Protein AF-A0AAU7B0F9-F1 (afdb_monomer)

Foldseek 3Di:
DPDDDDDDPVRVVVVVVQCPDPPNCVVVVVVCVVCVVVVVVVLVVCCVVVCVVPVVLVVLLVVLVPDPDPVSSVVSVVVSVVVVVVVSVVSVVVSSVVVVVVVCVVVPDDPDDDDDD

pLDDT: mean 80.29, std 11.6, range [40.66, 97.88]

Nearest PDB structures (foldseek):
  7f6j-assembly1_C  TM=3.232E-01  e=4.020E+00  Homo sapiens
  8bqs-assembly1_Eq  TM=3.547E-01  e=4.272E+00  Tetrahymena thermophila SB210

Radius of gyration: 20.84 Å; Cα contacts (8 Å, |Δi|>4): 26; chains: 1; bounding box: 52×37×63 Å

Secondary structure (DSSP, 8-state):
-PPPPPPPHHHHHHHHHHHSSTTTTHHHHHHHHHHHHHHHHHHHHHHHHTTTTSHHHHHHHHHHHH-SSHHHHHHHHHHHHHHHHHHHHHHHHHHHHHHHHHHHHHHTS---PPPP-

Structure (mmCIF, N/CA/C/O backbone):
data_AF-A0AAU7B0F9-F1
#
_entry.id   AF-A0AAU7B0F9-F1
#
loop_
_atom_site.group_PDB
_atom_site.id
_atom_site.type_symbol
_atom_site.label_atom_id
_atom_site.label_alt_id
_atom_site.label_comp_id
_atom_site.label_asym_id
_atom_site.label_entity_id
_atom_site.label_seq_id
_atom_site.pdbx_PDB_ins_code
_atom_site.Cartn_x
_atom_site.Cartn_y
_atom_site.Cartn_z
_atom_site.occupancy
_atom_site.B_iso_or_equiv
_atom_site.auth_seq_id
_atom_site.auth_comp_id
_atom_site.auth_asym_id
_atom_site.auth_atom_id
_atom_site.pdbx_PDB_model_num
ATOM 1 N N . MET A 1 1 ? 26.715 -6.671 -4.798 1.00 40.66 1 MET A N 1
ATOM 2 C CA . MET A 1 1 ? 25.607 -5.737 -4.527 1.00 40.66 1 MET A CA 1
ATOM 3 C C . MET A 1 1 ? 25.856 -4.540 -5.418 1.00 40.66 1 MET A C 1
ATOM 5 O O . MET A 1 1 ? 26.838 -3.851 -5.179 1.00 40.66 1 MET A O 1
ATOM 9 N N . ALA A 1 2 ? 25.116 -4.410 -6.521 1.00 47.50 2 ALA A N 1
ATOM 10 C CA . ALA A 1 2 ? 25.237 -3.232 -7.375 1.00 47.50 2 ALA A CA 1
ATOM 11 C C . ALA A 1 2 ? 24.799 -2.007 -6.560 1.00 47.50 2 ALA A C 1
ATOM 13 O O . ALA A 1 2 ? 23.820 -2.090 -5.818 1.00 47.50 2 ALA A O 1
ATOM 14 N N . ASP A 1 3 ? 25.583 -0.934 -6.631 1.00 50.91 3 ASP A N 1
ATOM 15 C CA . ASP A 1 3 ? 25.324 0.321 -5.930 1.00 50.91 3 ASP A CA 1
ATOM 16 C C . ASP A 1 3 ? 23.990 0.879 -6.441 1.00 50.91 3 ASP A C 1
ATOM 18 O O . ASP A 1 3 ? 23.822 1.073 -7.649 1.00 50.91 3 ASP A O 1
ATOM 22 N N . ALA A 1 4 ? 23.002 1.036 -5.559 1.00 56.97 4 ALA A N 1
ATOM 23 C CA . ALA A 1 4 ? 21.717 1.586 -5.969 1.00 56.97 4 ALA A CA 1
ATOM 24 C C . ALA A 1 4 ? 21.948 3.036 -6.429 1.00 56.97 4 ALA A C 1
ATOM 26 O O . ALA A 1 4 ? 22.616 3.787 -5.717 1.00 56.97 4 ALA A O 1
ATOM 27 N N . PRO A 1 5 ? 21.434 3.461 -7.596 1.00 65.50 5 PRO A N 1
ATOM 28 C CA . PRO A 1 5 ? 21.619 4.832 -8.050 1.00 65.50 5 PRO A CA 1
ATOM 29 C C . PRO A 1 5 ? 21.037 5.817 -7.024 1.00 65.50 5 PRO A C 1
ATOM 31 O O . PRO A 1 5 ? 19.853 5.761 -6.693 1.00 65.50 5 PRO A O 1
ATOM 34 N N . THR A 1 6 ? 21.874 6.720 -6.508 1.00 80.38 6 THR A N 1
ATOM 35 C CA . THR A 1 6 ? 21.451 7.787 -5.591 1.00 80.38 6 THR A CA 1
ATOM 36 C C . THR A 1 6 ? 20.787 8.909 -6.387 1.00 80.38 6 THR A C 1
ATOM 38 O O . THR A 1 6 ? 21.437 9.548 -7.214 1.00 80.38 6 THR A O 1
ATOM 41 N N . TYR A 1 7 ? 19.504 9.168 -6.135 1.00 82.38 7 TYR A N 1
ATOM 42 C CA . TYR A 1 7 ? 18.744 10.238 -6.792 1.00 82.38 7 TYR A CA 1
ATOM 43 C C . TYR A 1 7 ? 18.774 11.538 -5.976 1.00 82.38 7 TYR A C 1
ATOM 45 O O . TYR A 1 7 ? 18.731 11.508 -4.744 1.00 82.38 7 TYR A O 1
ATOM 53 N N . THR A 1 8 ? 18.816 12.691 -6.649 1.00 89.12 8 THR A N 1
ATOM 54 C CA . THR A 1 8 ? 18.662 14.005 -6.002 1.00 89.12 8 THR A CA 1
ATOM 55 C C . THR A 1 8 ? 17.186 14.337 -5.764 1.00 89.12 8 THR A C 1
ATOM 57 O O . THR A 1 8 ? 16.308 13.828 -6.460 1.00 89.12 8 THR A O 1
ATOM 60 N N . ALA A 1 9 ? 16.896 15.232 -4.812 1.00 83.00 9 ALA A N 1
ATOM 61 C CA . ALA A 1 9 ? 15.528 15.700 -4.561 1.00 83.00 9 ALA A CA 1
ATOM 62 C C . ALA A 1 9 ? 14.881 16.308 -5.823 1.00 83.00 9 ALA A C 1
ATOM 64 O O . ALA A 1 9 ? 13.750 15.976 -6.151 1.00 83.00 9 ALA A O 1
ATOM 65 N N . GLU A 1 10 ? 15.635 17.100 -6.593 1.00 87.44 10 GLU A N 1
ATOM 66 C CA . GLU A 1 10 ? 15.158 17.688 -7.854 1.00 87.44 10 GLU A CA 1
ATOM 67 C C . GLU A 1 10 ? 14.790 16.626 -8.902 1.00 87.44 10 GLU A C 1
ATOM 69 O O . GLU A 1 10 ? 13.802 16.773 -9.618 1.00 87.44 10 GLU A O 1
ATOM 74 N N . GLN A 1 11 ? 15.558 15.533 -8.988 1.00 84.00 11 GLN A N 1
ATOM 75 C CA . GLN A 1 11 ? 15.242 14.414 -9.880 1.00 84.00 11 GLN A CA 1
ATOM 76 C C . GLN A 1 11 ? 13.965 13.690 -9.443 1.00 84.00 11 GLN A C 1
ATOM 78 O O . GLN A 1 11 ? 13.164 13.303 -10.295 1.00 84.00 11 GLN A O 1
ATOM 83 N N . VAL A 1 12 ? 13.762 13.531 -8.131 1.00 82.38 12 VAL A N 1
ATOM 84 C CA . VAL A 1 12 ? 12.538 12.944 -7.571 1.00 82.38 12 VAL A CA 1
ATOM 85 C C . VAL A 1 12 ? 11.331 13.830 -7.880 1.00 82.38 12 VAL A C 1
ATOM 87 O O . VAL A 1 12 ? 10.342 13.335 -8.416 1.00 82.38 12 VAL A O 1
ATOM 90 N N . ASP A 1 13 ? 11.419 15.136 -7.641 1.00 83.19 13 ASP A N 1
ATOM 91 C CA . ASP A 1 13 ? 10.327 16.081 -7.905 1.00 83.19 13 ASP A CA 1
ATOM 92 C C . ASP A 1 13 ? 9.969 16.153 -9.399 1.00 83.19 13 ASP A C 1
ATOM 94 O O . ASP A 1 13 ? 8.790 16.168 -9.776 1.00 83.19 13 ASP A O 1
ATOM 98 N N . ALA A 1 14 ? 10.980 16.137 -10.273 1.00 87.94 14 ALA A N 1
ATOM 99 C CA . ALA A 1 14 ? 10.782 16.080 -11.718 1.00 87.94 14 ALA A CA 1
ATOM 100 C C . ALA A 1 14 ? 10.081 14.779 -12.143 1.00 87.94 14 ALA A C 1
ATOM 102 O O . ALA A 1 14 ? 9.161 14.814 -12.964 1.00 87.94 14 ALA A O 1
ATOM 103 N N . ALA A 1 15 ? 10.463 13.638 -11.560 1.00 85.75 15 ALA A N 1
ATOM 104 C CA . ALA A 1 15 ? 9.812 12.359 -11.819 1.00 85.75 15 ALA A CA 1
ATOM 105 C C . ALA A 1 15 ? 8.346 12.358 -11.351 1.00 85.75 15 ALA A C 1
ATOM 107 O O . ALA A 1 15 ? 7.474 11.946 -12.114 1.00 85.75 15 ALA A O 1
ATOM 108 N N . VAL A 1 16 ? 8.054 12.885 -10.156 1.00 85.12 16 VAL A N 1
ATOM 109 C CA . VAL A 1 16 ? 6.681 13.014 -9.626 1.00 85.12 16 VAL A CA 1
ATOM 110 C C . VAL A 1 16 ? 5.821 13.900 -10.526 1.00 85.12 16 VAL A C 1
ATOM 112 O O . VAL A 1 16 ? 4.683 13.549 -10.855 1.00 85.12 16 VAL A O 1
ATOM 115 N N . THR A 1 17 ? 6.375 15.023 -10.985 1.00 88.19 17 THR A N 1
ATOM 116 C CA . THR A 1 17 ? 5.692 15.918 -11.927 1.00 88.19 17 THR A CA 1
ATOM 117 C C . THR A 1 17 ? 5.374 15.180 -13.225 1.00 88.19 17 THR A C 1
ATOM 119 O O . THR A 1 17 ? 4.235 15.194 -13.687 1.00 88.19 17 T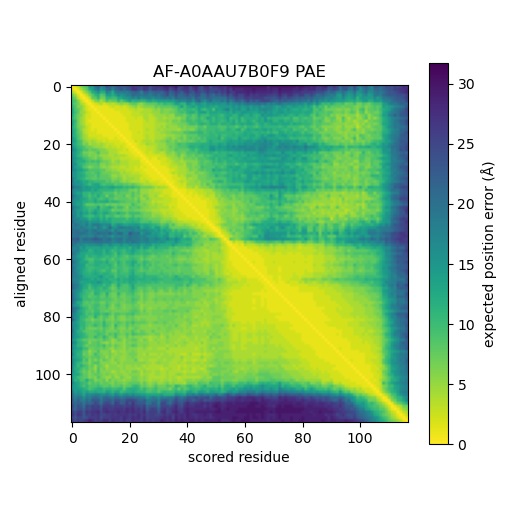HR A O 1
ATOM 122 N N . ALA A 1 18 ? 6.350 14.453 -13.771 1.00 86.69 18 ALA A N 1
ATOM 123 C CA . ALA A 1 18 ? 6.180 13.703 -15.005 1.00 86.69 18 ALA A CA 1
ATOM 124 C C . ALA A 1 18 ? 5.231 12.498 -14.865 1.00 86.69 18 ALA A C 1
ATOM 126 O O . ALA A 1 18 ? 4.669 12.062 -15.861 1.00 86.69 18 ALA A O 1
ATOM 127 N N . MET A 1 19 ? 5.048 11.932 -13.669 1.00 81.88 19 MET A N 1
ATOM 128 C CA . MET A 1 19 ? 4.043 10.888 -13.408 1.00 81.88 19 MET A CA 1
ATOM 129 C C . MET A 1 19 ? 2.615 11.439 -13.357 1.00 81.88 19 MET A C 1
ATOM 131 O O . MET A 1 19 ? 1.666 10.686 -1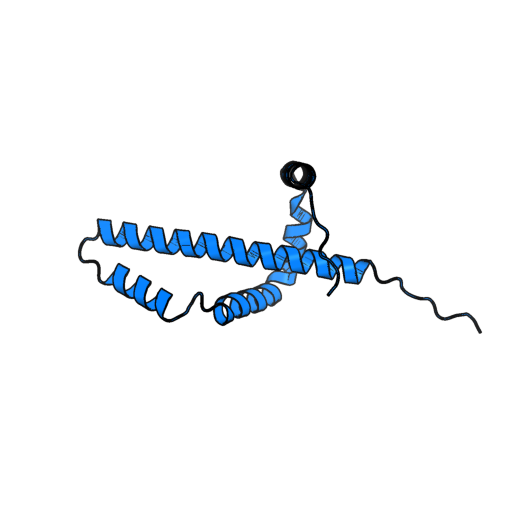3.558 1.00 81.88 19 MET A O 1
ATOM 135 N N . SER A 1 20 ? 2.460 12.736 -13.081 1.00 82.31 20 SER A N 1
ATOM 136 C CA . SER A 1 20 ? 1.154 13.390 -12.958 1.00 82.31 20 SER A CA 1
ATOM 137 C C . SER A 1 20 ? 0.531 13.753 -14.311 1.00 82.31 20 SER A C 1
ATOM 139 O O . SER A 1 20 ? -0.637 14.143 -14.354 1.00 82.31 20 SER A O 1
ATOM 141 N N . GLU A 1 21 ? 1.276 13.644 -15.419 1.00 87.38 21 GLU A N 1
ATOM 142 C CA . GLU A 1 21 ? 0.705 13.889 -16.745 1.00 87.38 21 GLU A CA 1
ATOM 143 C C . GLU A 1 21 ? -0.253 12.747 -17.140 1.00 87.38 21 GLU A C 1
ATOM 145 O O . GLU A 1 21 ? 0.019 11.574 -16.851 1.00 87.38 21 GLU A O 1
ATOM 150 N N . PRO A 1 22 ? -1.372 13.051 -17.823 1.00 83.56 22 PRO A N 1
ATOM 151 C CA . PRO A 1 22 ? -2.337 12.035 -18.228 1.00 83.56 22 PRO A CA 1
ATOM 152 C C . PRO A 1 22 ? -1.691 10.910 -19.044 1.00 83.56 22 PRO A C 1
ATOM 154 O O . PRO A 1 22 ? -0.921 11.161 -19.970 1.00 83.56 22 PRO A O 1
ATOM 157 N N . GLY A 1 23 ? -2.023 9.663 -18.714 1.00 80.88 23 GLY A N 1
ATOM 158 C CA . GLY A 1 23 ? -1.587 8.481 -19.457 1.00 80.88 23 GLY A CA 1
ATOM 159 C C . GLY A 1 23 ? -0.179 7.967 -19.134 1.00 80.88 23 GLY A C 1
ATOM 160 O O . GLY A 1 23 ? 0.213 6.896 -19.594 1.00 80.88 23 GLY A O 1
ATOM 161 N N . ARG A 1 24 ? 0.601 8.679 -18.308 1.00 79.81 24 ARG A N 1
ATOM 162 C CA . ARG A 1 24 ? 1.977 8.276 -17.946 1.00 79.81 24 ARG A CA 1
ATOM 163 C C . ARG A 1 24 ? 2.041 7.026 -17.075 1.00 79.81 24 ARG A C 1
ATOM 165 O O . ARG A 1 24 ? 3.088 6.386 -17.008 1.00 79.81 24 ARG A O 1
ATOM 172 N N . LEU A 1 25 ? 0.931 6.676 -16.430 1.00 78.94 25 LEU A N 1
ATOM 173 C CA . LEU A 1 25 ? 0.805 5.469 -15.620 1.00 78.94 25 LEU A CA 1
ATOM 174 C C . LEU A 1 25 ? 0.132 4.314 -16.361 1.00 78.94 25 LEU A C 1
ATOM 176 O O . LEU A 1 25 ? 0.204 3.198 -15.862 1.00 78.94 25 LEU A O 1
ATOM 180 N N . ASP A 1 26 ? -0.467 4.533 -17.532 1.00 81.88 26 ASP A N 1
ATOM 181 C CA . ASP A 1 26 ? -1.302 3.524 -18.200 1.00 81.88 26 ASP A CA 1
ATOM 182 C C . ASP A 1 26 ? -0.490 2.269 -18.537 1.00 81.88 26 ASP A C 1
ATOM 184 O O . ASP A 1 26 ? -0.872 1.157 -18.189 1.00 81.88 26 ASP A O 1
ATOM 188 N N . HIS A 1 27 ? 0.710 2.446 -19.097 1.00 74.19 27 HIS A N 1
ATOM 189 C CA . HIS A 1 27 ? 1.590 1.315 -19.390 1.00 74.19 27 HIS A CA 1
ATOM 190 C C . HIS A 1 27 ? 2.055 0.581 -18.120 1.00 74.19 27 HIS A C 1
ATOM 192 O O . HIS A 1 27 ? 2.143 -0.645 -18.103 1.00 74.19 27 HIS A O 1
ATOM 198 N N . ALA A 1 28 ? 2.330 1.317 -17.038 1.00 73.50 28 ALA A N 1
ATOM 199 C CA . ALA A 1 28 ? 2.694 0.713 -15.759 1.00 73.50 28 ALA A CA 1
ATOM 200 C C . ALA A 1 28 ? 1.513 -0.067 -15.156 1.00 73.50 28 ALA A C 1
ATOM 202 O O . ALA A 1 28 ? 1.711 -1.153 -14.615 1.00 73.50 28 ALA A O 1
ATOM 203 N N . GLN A 1 29 ? 0.289 0.450 -15.294 1.00 75.88 29 GLN A N 1
ATOM 204 C CA . GLN A 1 29 ? -0.936 -0.229 -14.883 1.00 75.88 29 GLN A CA 1
ATOM 205 C C . GLN A 1 29 ? -1.139 -1.516 -15.680 1.00 75.88 29 GLN A C 1
ATOM 207 O O . GLN A 1 29 ? -1.343 -2.557 -15.065 1.00 75.88 29 GLN A O 1
ATOM 212 N N . ASP A 1 30 ? -0.981 -1.484 -17.004 1.00 80.12 30 ASP A N 1
ATOM 213 C CA . ASP A 1 30 ? -1.095 -2.673 -17.851 1.00 80.12 30 ASP A CA 1
ATOM 214 C C . ASP A 1 30 ? -0.103 -3.762 -17.427 1.00 80.12 30 ASP A C 1
ATOM 216 O O . ASP A 1 30 ? -0.489 -4.916 -17.224 1.00 80.12 30 ASP A O 1
ATOM 220 N N . VAL A 1 31 ? 1.173 -3.410 -17.237 1.00 73.81 31 VAL A N 1
ATOM 221 C CA . VAL A 1 31 ? 2.210 -4.352 -16.783 1.00 73.81 31 VAL A CA 1
ATOM 222 C C . VAL A 1 31 ? 1.857 -4.937 -15.415 1.00 73.81 31 VAL A C 1
ATOM 224 O O . VAL A 1 31 ? 1.920 -6.155 -15.232 1.00 73.81 31 VAL A O 1
ATOM 227 N N . VAL A 1 32 ? 1.439 -4.095 -14.466 1.00 74.56 32 VAL A N 1
ATOM 228 C C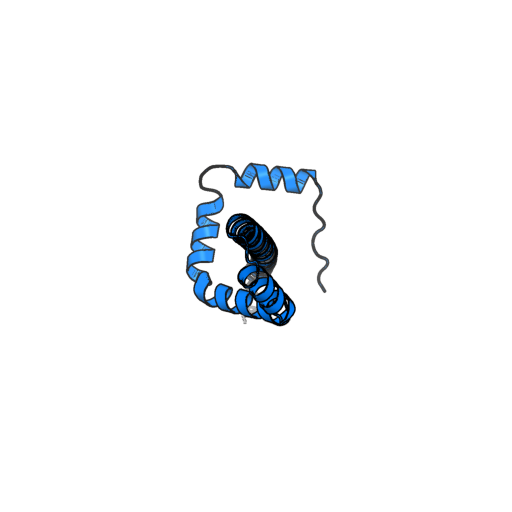A . VAL A 1 32 ? 1.028 -4.539 -13.129 1.00 74.56 32 VAL A CA 1
ATOM 229 C C . VAL A 1 32 ? -0.195 -5.446 -13.205 1.00 74.56 32 VAL A C 1
ATOM 231 O O . VAL A 1 32 ? -0.197 -6.475 -12.543 1.00 74.56 32 VAL A O 1
ATOM 234 N N . THR A 1 33 ? -1.204 -5.145 -14.024 1.00 79.19 33 THR A N 1
ATOM 235 C CA . THR A 1 33 ? -2.396 -5.990 -14.192 1.00 79.19 33 THR A CA 1
ATOM 236 C C . THR A 1 33 ? -2.038 -7.380 -14.714 1.00 79.19 33 THR A C 1
ATOM 238 O O . THR A 1 33 ? -2.558 -8.371 -14.203 1.00 79.19 33 THR A O 1
ATOM 241 N N . HIS A 1 34 ? -1.116 -7.482 -15.674 1.00 79.44 34 HIS A N 1
ATOM 242 C CA . HIS A 1 34 ? -0.650 -8.777 -16.182 1.00 79.44 34 HIS A CA 1
ATOM 243 C C . HIS A 1 34 ? 0.179 -9.547 -15.144 1.00 79.44 34 HIS A C 1
ATOM 245 O O . HIS A 1 34 ? 0.051 -10.766 -15.024 1.00 79.44 34 HIS A O 1
ATOM 251 N N . ALA A 1 35 ? 1.012 -8.846 -14.371 1.00 77.31 35 ALA A N 1
ATOM 252 C CA . ALA A 1 35 ? 1.854 -9.437 -13.333 1.00 77.31 35 ALA A CA 1
ATOM 253 C C . ALA A 1 35 ? 1.126 -9.646 -11.989 1.00 77.31 35 ALA A C 1
ATOM 255 O O . ALA A 1 35 ? 1.666 -10.310 -11.099 1.00 77.31 35 ALA A O 1
ATOM 256 N N . ALA A 1 36 ? -0.092 -9.111 -11.837 1.00 75.62 36 ALA A N 1
ATOM 257 C CA . ALA A 1 36 ? -0.806 -8.997 -10.567 1.00 75.62 36 ALA A CA 1
ATOM 258 C C . ALA A 1 36 ? -0.896 -10.316 -9.787 1.00 75.62 36 ALA A C 1
ATOM 260 O O . ALA A 1 36 ? -0.589 -10.294 -8.598 1.00 75.62 36 ALA A O 1
ATOM 261 N N . PRO A 1 37 ? -1.213 -11.480 -10.396 1.00 79.06 37 PRO A N 1
ATOM 262 C CA . PRO A 1 37 ? -1.289 -12.734 -9.646 1.00 79.06 37 PRO A CA 1
ATOM 263 C C . PRO A 1 37 ? 0.049 -13.152 -9.018 1.00 79.06 37 PRO A C 1
ATOM 265 O O . PRO A 1 37 ? 0.083 -13.640 -7.889 1.00 79.06 37 PRO A O 1
ATOM 268 N N . ALA A 1 38 ? 1.160 -12.952 -9.732 1.00 81.19 38 ALA A N 1
ATOM 269 C CA . ALA A 1 38 ? 2.493 -13.286 -9.237 1.00 81.19 38 ALA A CA 1
ATOM 270 C C . ALA A 1 38 ? 2.976 -12.266 -8.194 1.00 81.19 38 ALA A C 1
ATOM 272 O O . ALA A 1 38 ? 3.514 -12.651 -7.156 1.00 81.19 38 ALA A O 1
ATOM 273 N N . LEU A 1 39 ? 2.721 -10.975 -8.431 1.00 81.12 39 LEU A N 1
ATOM 274 C CA . LEU A 1 39 ? 3.036 -9.904 -7.485 1.00 81.12 39 LEU A CA 1
ATOM 275 C C . LEU A 1 39 ? 2.246 -10.039 -6.183 1.00 81.12 39 LEU A C 1
ATOM 277 O O . LEU A 1 39 ? 2.812 -9.836 -5.117 1.00 81.12 39 LEU A O 1
ATOM 281 N N . GLN A 1 40 ? 0.977 -10.448 -6.245 1.00 80.25 40 GLN A N 1
ATOM 282 C CA . GLN A 1 40 ? 0.151 -10.703 -5.065 1.00 80.25 40 GLN A CA 1
ATOM 283 C C . GLN A 1 40 ? 0.801 -11.741 -4.144 1.00 80.25 40 GLN A C 1
ATOM 285 O O . GLN A 1 40 ? 0.808 -11.564 -2.930 1.00 80.25 40 GLN A O 1
ATOM 290 N N . LYS A 1 41 ? 1.383 -12.803 -4.714 1.00 82.88 41 LYS A N 1
ATOM 291 C CA . LYS A 1 41 ? 2.100 -13.813 -3.934 1.00 82.88 41 LYS A CA 1
ATOM 292 C C . LYS A 1 41 ? 3.319 -13.212 -3.230 1.00 82.88 41 LYS A C 1
ATOM 294 O O . LYS A 1 41 ? 3.442 -13.365 -2.024 1.00 82.88 41 LYS A O 1
ATOM 299 N N . ILE A 1 42 ? 4.157 -12.475 -3.961 1.00 82.44 42 ILE A N 1
ATOM 300 C CA . ILE A 1 42 ? 5.352 -11.817 -3.404 1.00 82.44 42 ILE A CA 1
ATOM 301 C C . ILE A 1 42 ? 4.971 -10.822 -2.301 1.00 82.44 42 ILE A C 1
ATOM 303 O O . ILE A 1 42 ? 5.615 -10.775 -1.258 1.00 82.44 42 ILE A O 1
ATOM 307 N N . LEU A 1 43 ? 3.912 -10.039 -2.514 1.00 78.44 43 LEU A N 1
ATOM 308 C CA . LEU A 1 43 ? 3.407 -9.080 -1.532 1.00 78.44 43 LEU A CA 1
ATOM 309 C C . LEU A 1 43 ? 2.915 -9.780 -0.265 1.00 78.44 43 LEU A C 1
ATOM 311 O O . LEU A 1 43 ? 3.240 -9.334 0.831 1.00 78.44 43 LEU A O 1
ATOM 315 N N . ASN A 1 44 ? 2.168 -10.876 -0.405 1.00 79.25 44 ASN A N 1
ATOM 316 C CA . ASN A 1 44 ? 1.704 -11.664 0.734 1.00 79.25 44 ASN A CA 1
ATOM 317 C C . ASN A 1 44 ? 2.880 -12.257 1.519 1.00 79.25 44 ASN A C 1
ATOM 319 O O . ASN A 1 44 ? 2.882 -12.179 2.746 1.00 79.25 44 ASN A O 1
ATOM 323 N N . ASP A 1 45 ? 3.884 -12.791 0.821 1.00 81.31 45 ASP A N 1
ATOM 324 C CA . ASP A 1 45 ? 5.088 -13.341 1.444 1.00 81.31 45 ASP A CA 1
ATOM 325 C C . ASP A 1 45 ? 5.857 -12.234 2.191 1.00 81.31 45 ASP A C 1
ATOM 327 O O . ASP A 1 45 ? 6.166 -12.393 3.368 1.00 81.31 45 ASP A O 1
ATOM 331 N N . ALA A 1 46 ? 6.056 -11.060 1.580 1.00 77.12 46 ALA A N 1
ATOM 332 C CA . ALA A 1 46 ? 6.721 -9.916 2.213 1.00 77.12 46 ALA A CA 1
ATOM 333 C C . ALA A 1 46 ? 5.959 -9.375 3.439 1.00 77.12 46 ALA A C 1
ATOM 335 O O . ALA A 1 46 ? 6.561 -9.025 4.458 1.00 77.12 46 ALA A O 1
ATOM 336 N N . LEU A 1 47 ? 4.626 -9.322 3.361 1.00 72.81 47 LEU A N 1
ATOM 337 C CA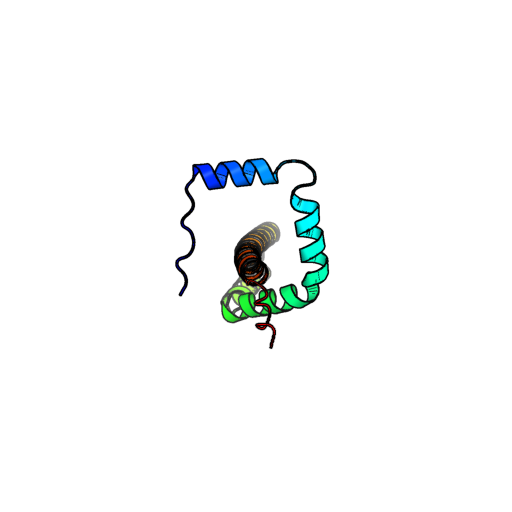 . LEU A 1 47 ? 3.762 -8.934 4.477 1.00 72.81 47 LEU A CA 1
ATOM 338 C C . LEU A 1 47 ? 3.846 -9.940 5.637 1.00 72.81 47 LEU A C 1
ATOM 340 O O . LEU A 1 47 ? 3.832 -9.547 6.807 1.00 72.81 47 LEU A O 1
ATOM 344 N N . PHE A 1 48 ? 3.950 -11.231 5.324 1.00 73.19 48 PHE A N 1
ATOM 345 C CA . PHE A 1 48 ? 4.038 -12.297 6.316 1.00 73.19 48 PHE A CA 1
ATOM 346 C C . PHE A 1 48 ? 5.433 -12.381 6.956 1.00 73.19 48 PHE A C 1
ATOM 348 O O . PHE A 1 48 ? 5.547 -12.386 8.182 1.00 73.19 48 PHE A O 1
ATOM 355 N N . GLU A 1 49 ? 6.499 -12.380 6.152 1.00 72.00 49 GLU A N 1
ATOM 356 C CA . GLU A 1 49 ? 7.895 -12.443 6.608 1.00 72.00 49 GLU A CA 1
ATOM 357 C C . GLU A 1 49 ? 8.306 -11.211 7.419 1.00 72.00 49 GLU A C 1
ATOM 359 O O . GLU A 1 49 ? 9.048 -11.329 8.394 1.00 72.00 49 GLU A O 1
ATOM 364 N N . GLY A 1 50 ? 7.778 -10.032 7.080 1.00 66.75 50 GLY A N 1
ATOM 365 C CA . GLY A 1 50 ? 7.986 -8.815 7.863 1.00 66.75 50 GLY A CA 1
ATOM 366 C C . GLY A 1 50 ? 7.244 -8.792 9.206 1.00 66.75 50 GLY A C 1
ATOM 367 O O . GLY A 1 50 ? 7.379 -7.829 9.960 1.00 66.75 50 GLY A O 1
ATOM 368 N N . GLY A 1 51 ? 6.454 -9.827 9.524 1.00 65.19 51 GLY A N 1
ATOM 369 C CA . GLY A 1 51 ? 5.686 -9.911 10.765 1.00 65.19 51 GLY A CA 1
ATOM 370 C C . GLY A 1 51 ? 4.561 -8.876 10.857 1.00 65.19 51 GLY A C 1
ATOM 371 O O . GLY A 1 51 ? 4.108 -8.560 11.959 1.00 65.19 51 GLY A O 1
ATOM 372 N N . TYR A 1 52 ? 4.101 -8.334 9.728 1.00 63.53 52 TYR A N 1
ATOM 373 C CA . TYR A 1 52 ? 3.087 -7.276 9.709 1.00 63.53 52 TYR A CA 1
ATOM 374 C C . TYR A 1 52 ? 1.700 -7.807 10.089 1.00 63.53 52 TYR A C 1
ATOM 376 O O . TYR A 1 52 ? 0.984 -7.153 10.840 1.00 63.53 52 TYR A O 1
ATOM 384 N N . PHE A 1 53 ? 1.380 -9.041 9.690 1.00 66.00 53 PHE A N 1
ATOM 385 C CA . PHE A 1 53 ? 0.218 -9.799 10.176 1.00 66.00 53 PHE A CA 1
ATOM 386 C C . PHE A 1 53 ? 0.576 -10.732 11.347 1.00 66.00 53 PHE A C 1
ATOM 388 O O . PHE A 1 53 ? 0.080 -11.851 11.455 1.00 66.00 53 PHE A O 1
ATOM 395 N N . SER A 1 54 ? 1.504 -10.311 12.210 1.00 68.19 54 SER A N 1
ATOM 396 C CA . SER A 1 54 ? 1.880 -11.079 13.401 1.00 68.19 54 SER A CA 1
ATOM 397 C C . SER A 1 54 ? 0.812 -11.011 14.498 1.00 68.19 54 SER A C 1
ATOM 399 O O . SER A 1 54 ? -0.171 -10.274 14.415 1.00 68.19 54 SER A O 1
ATOM 401 N N . GLY A 1 55 ? 1.060 -11.721 15.604 1.00 67.88 55 GLY A N 1
ATOM 402 C CA . GLY A 1 55 ? 0.215 -11.673 16.799 1.00 67.88 55 GL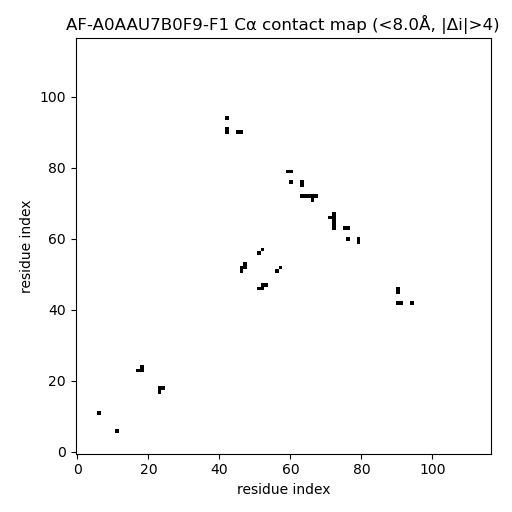Y A CA 1
ATOM 403 C C . GLY A 1 55 ? 0.001 -10.269 17.386 1.00 67.88 55 GLY A C 1
ATOM 404 O O . GLY A 1 55 ? -0.958 -10.077 18.125 1.00 67.88 55 GLY A O 1
ATOM 405 N N . ALA A 1 56 ? 0.839 -9.278 17.051 1.00 74.94 56 ALA A N 1
ATOM 406 C CA . ALA A 1 56 ? 0.624 -7.889 17.458 1.00 74.94 56 ALA A CA 1
ATOM 407 C C . ALA A 1 56 ? -0.575 -7.247 16.738 1.00 74.94 56 ALA A C 1
ATOM 409 O O . ALA A 1 56 ? -1.357 -6.540 17.371 1.00 74.94 56 ALA A O 1
ATOM 410 N N . HIS A 1 57 ? -0.746 -7.532 15.443 1.00 82.56 57 HIS A N 1
ATOM 411 C CA . HIS A 1 57 ? -1.890 -7.064 14.664 1.00 82.56 57 HIS A CA 1
ATOM 412 C C . HIS A 1 57 ? -3.188 -7.716 15.158 1.00 82.56 57 HIS A C 1
ATOM 414 O O . HIS A 1 57 ? -4.138 -7.018 15.501 1.00 82.56 57 HIS A O 1
ATOM 420 N N . GLU A 1 58 ? -3.184 -9.042 15.319 1.00 84.31 58 GLU A N 1
ATOM 421 C CA . GLU A 1 58 ? -4.315 -9.796 15.882 1.00 84.31 58 GLU A CA 1
ATOM 422 C C . GLU A 1 58 ? -4.711 -9.291 17.281 1.00 84.31 58 GLU A C 1
ATOM 424 O O . GLU A 1 58 ? -5.891 -9.113 17.586 1.00 84.31 58 GLU A O 1
ATOM 429 N N . ALA A 1 59 ? -3.731 -8.976 18.136 1.00 86.94 59 ALA A N 1
ATOM 430 C CA . ALA A 1 59 ? -3.992 -8.388 19.448 1.00 86.94 59 ALA A CA 1
ATOM 431 C C . ALA A 1 59 ? -4.603 -6.980 19.353 1.00 86.94 59 ALA A C 1
ATOM 433 O O . ALA A 1 59 ? -5.471 -6.640 20.159 1.00 86.94 59 ALA A O 1
ATOM 434 N N . ALA A 1 60 ? -4.173 -6.160 18.391 1.00 87.94 60 ALA A N 1
ATOM 435 C CA . ALA A 1 60 ? -4.710 -4.819 18.180 1.00 87.94 60 ALA A CA 1
ATOM 436 C C . ALA A 1 60 ? -6.153 -4.856 17.646 1.00 87.94 60 ALA A C 1
ATOM 438 O O . ALA A 1 60 ? -7.010 -4.124 18.145 1.00 87.94 60 ALA A O 1
ATOM 439 N N . VAL A 1 61 ? -6.452 -5.769 16.716 1.00 92.00 61 VAL A N 1
ATOM 440 C CA . VAL A 1 61 ? -7.821 -6.046 16.252 1.00 92.00 61 VAL A CA 1
ATOM 441 C C . VAL A 1 61 ? -8.691 -6.522 17.416 1.00 92.00 61 VAL A C 1
ATOM 443 O O . VAL A 1 61 ? -9.777 -5.984 17.637 1.00 92.00 61 VAL A O 1
ATOM 446 N N . GLY A 1 62 ? -8.200 -7.471 18.219 1.00 92.94 62 GLY A N 1
ATOM 447 C CA . GLY A 1 62 ? -8.900 -7.955 19.409 1.00 92.94 62 GLY A CA 1
ATOM 448 C C . GLY A 1 62 ? -9.204 -6.846 20.422 1.00 92.94 62 GLY A C 1
ATOM 449 O O . GLY A 1 62 ? -10.320 -6.775 20.937 1.00 92.94 62 GLY A O 1
ATOM 450 N N . GLN A 1 63 ? -8.254 -5.939 20.671 1.00 92.44 63 GLN A N 1
ATOM 451 C CA . GLN A 1 63 ? -8.462 -4.774 21.540 1.00 92.44 63 GLN A CA 1
ATOM 452 C C . GLN A 1 63 ? -9.505 -3.803 20.979 1.00 92.44 63 GLN A C 1
ATOM 454 O O . GLN A 1 63 ? -10.379 -3.349 21.721 1.00 92.44 63 GLN A O 1
ATOM 459 N N . ALA A 1 64 ? -9.457 -3.513 19.676 1.00 93.88 64 ALA A N 1
ATOM 460 C CA . ALA A 1 64 ? -10.460 -2.671 19.037 1.00 93.88 64 ALA A CA 1
ATOM 461 C C . ALA A 1 64 ? -11.860 -3.287 19.197 1.00 93.88 64 ALA A C 1
ATOM 463 O O . ALA A 1 64 ? -12.771 -2.616 19.673 1.00 93.88 64 ALA A O 1
ATOM 464 N N . LEU A 1 65 ? -12.024 -4.585 18.919 1.00 95.25 65 LEU A N 1
ATOM 465 C CA . LEU A 1 65 ? -13.303 -5.290 19.071 1.00 95.25 65 LEU A CA 1
ATOM 466 C C . LEU A 1 65 ? -13.809 -5.339 20.519 1.00 95.25 65 LEU A C 1
ATOM 468 O O . LEU A 1 65 ? -15.014 -5.251 20.748 1.00 95.25 65 LEU A O 1
ATOM 472 N N . ALA A 1 66 ? -12.905 -5.452 21.494 1.00 96.19 66 ALA A N 1
ATOM 473 C CA . ALA A 1 66 ? -13.244 -5.455 22.916 1.00 96.19 66 ALA A CA 1
ATOM 474 C C . ALA A 1 66 ? -13.638 -4.068 23.463 1.00 96.19 66 ALA A C 1
ATOM 476 O O . ALA A 1 66 ? -14.093 -3.973 24.604 1.00 96.19 66 ALA A O 1
ATOM 477 N N . THR A 1 67 ? -13.479 -2.994 22.679 1.00 96.94 67 THR A N 1
ATOM 478 C CA . THR A 1 67 ? -13.825 -1.627 23.094 1.00 96.94 67 THR A CA 1
ATOM 479 C C . THR A 1 67 ? -15.342 -1.503 23.281 1.00 96.94 67 THR A C 1
ATOM 481 O O . THR A 1 67 ? -16.067 -1.668 22.299 1.00 96.94 67 THR A O 1
ATOM 484 N N . PRO A 1 68 ? -15.864 -1.221 24.495 1.00 94.44 68 PRO A N 1
ATOM 485 C CA . PRO A 1 68 ? -17.309 -1.258 24.752 1.00 94.44 68 PRO A CA 1
ATOM 486 C C . PRO A 1 68 ? -18.087 -0.135 24.069 1.00 94.44 68 PRO A C 1
ATOM 488 O O . PRO A 1 68 ? -19.217 -0.348 23.642 1.00 94.44 68 PRO A O 1
ATOM 491 N N . ASP A 1 69 ? -17.479 1.045 23.972 1.00 97.88 69 ASP A N 1
ATOM 492 C CA . ASP A 1 69 ? -18.079 2.221 23.353 1.00 97.88 69 ASP A CA 1
ATOM 493 C C . ASP A 1 69 ? -17.981 2.148 21.823 1.00 97.88 69 ASP A C 1
ATOM 495 O O . ASP A 1 69 ? -16.905 1.912 21.267 1.00 97.88 69 ASP A O 1
ATOM 499 N N . ASP A 1 70 ? -19.109 2.335 21.139 1.00 96.69 70 ASP A N 1
ATOM 500 C CA . ASP A 1 70 ? -19.195 2.129 19.692 1.00 96.69 70 ASP A CA 1
ATOM 501 C C . ASP A 1 70 ? -18.445 3.210 18.893 1.00 96.69 70 ASP A C 1
ATOM 503 O O . ASP A 1 70 ? -17.849 2.904 17.857 1.00 96.69 70 ASP A O 1
ATOM 507 N N . GLU A 1 71 ? -18.407 4.459 19.372 1.00 97.38 71 GLU A N 1
ATOM 508 C CA . GLU A 1 71 ? -17.659 5.534 18.706 1.00 97.38 71 GLU A CA 1
ATOM 509 C C . GLU A 1 71 ? -16.148 5.330 18.848 1.00 97.38 71 GLU A C 1
ATOM 511 O O . GLU A 1 71 ? -15.407 5.439 17.865 1.00 97.38 71 GLU A O 1
ATOM 5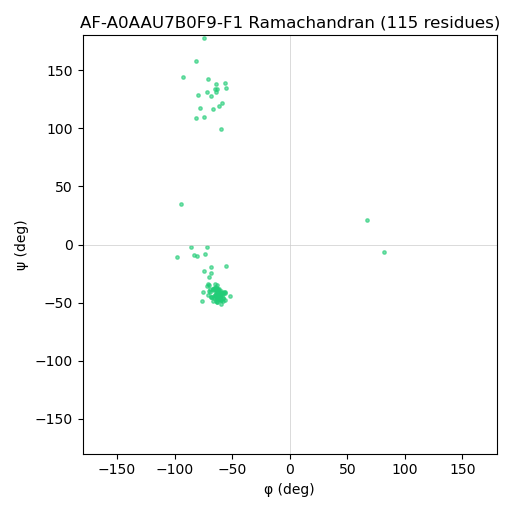16 N N . GLN A 1 72 ? -15.685 4.966 20.045 1.00 96.38 72 GLN A N 1
ATOM 517 C CA . GLN A 1 72 ? -14.286 4.627 20.301 1.00 96.38 72 GLN A CA 1
ATOM 518 C C . GLN A 1 72 ? -13.857 3.385 19.520 1.00 96.38 72 GLN A C 1
ATOM 520 O O . GLN A 1 72 ? -12.771 3.376 18.939 1.00 96.38 72 GLN A O 1
ATOM 525 N N . ARG A 1 73 ? -14.717 2.362 19.433 1.00 97.69 73 ARG A N 1
ATOM 526 C CA . ARG A 1 73 ? -14.469 1.170 18.612 1.00 97.69 73 ARG A CA 1
ATOM 527 C C . ARG A 1 73 ? -14.304 1.540 17.142 1.00 97.69 73 ARG A C 1
ATOM 529 O O . ARG A 1 73 ? -13.344 1.114 16.502 1.00 97.69 73 ARG A O 1
ATOM 536 N N . LEU A 1 74 ? -15.208 2.359 16.604 1.00 97.12 74 LEU A N 1
ATOM 537 C CA . LEU A 1 74 ? -15.123 2.824 15.221 1.00 97.12 74 LEU A CA 1
ATOM 538 C C . LEU A 1 74 ? -13.846 3.637 14.973 1.00 97.12 74 LEU A C 1
ATOM 540 O O . LEU A 1 74 ? -13.202 3.466 13.937 1.00 97.12 74 LEU A O 1
ATOM 544 N N . ALA A 1 75 ? -13.461 4.507 15.908 1.00 96.00 75 ALA A N 1
ATOM 545 C CA . ALA A 1 75 ? -12.219 5.266 15.818 1.00 96.00 75 ALA A CA 1
ATOM 546 C C . ALA A 1 75 ? -10.988 4.344 15.808 1.00 96.00 75 ALA A C 1
ATOM 548 O O . ALA A 1 75 ? -10.124 4.505 14.948 1.00 96.00 75 ALA A O 1
ATOM 549 N N . ALA A 1 76 ? -10.940 3.344 16.693 1.00 94.62 76 ALA A N 1
ATOM 550 C CA . ALA A 1 76 ? -9.855 2.366 16.750 1.00 94.62 76 ALA A CA 1
ATOM 551 C C . ALA A 1 76 ? -9.731 1.565 15.442 1.00 94.62 76 ALA A C 1
ATOM 553 O O . ALA A 1 76 ? -8.639 1.442 14.892 1.00 94.62 76 ALA A O 1
ATOM 554 N N . ILE A 1 77 ? -10.853 1.098 14.883 1.00 94.94 77 ILE A N 1
ATOM 555 C CA . ILE A 1 77 ? -10.868 0.388 13.594 1.00 94.94 77 ILE A CA 1
ATOM 556 C C . ILE A 1 77 ? -10.369 1.290 12.457 1.00 94.94 77 ILE A C 1
ATOM 558 O O . ILE A 1 77 ? -9.584 0.854 11.620 1.00 94.94 77 ILE A O 1
ATOM 562 N N . ARG A 1 78 ? -10.783 2.562 12.419 1.00 95.56 78 ARG A N 1
ATOM 563 C CA . ARG A 1 78 ? -10.308 3.513 11.398 1.00 95.56 78 ARG A CA 1
ATOM 564 C C . ARG A 1 78 ? -8.801 3.733 11.463 1.00 95.56 78 ARG A C 1
ATOM 566 O O . ARG A 1 78 ? -8.177 3.863 10.413 1.00 95.56 78 ARG A O 1
ATOM 573 N N . VAL A 1 79 ? -8.232 3.780 12.667 1.00 93.12 79 VAL A N 1
ATOM 574 C CA . VAL A 1 79 ? -6.778 3.872 12.852 1.00 93.12 79 VAL A CA 1
ATOM 575 C C . VAL A 1 79 ? -6.097 2.630 12.286 1.00 93.12 79 VAL A C 1
ATOM 577 O O . VAL A 1 79 ? -5.209 2.784 11.453 1.00 93.12 79 VAL A O 1
ATOM 580 N N . LEU A 1 80 ? -6.568 1.430 12.640 1.00 91.38 80 LEU A N 1
ATOM 581 C CA . LEU A 1 80 ? -6.013 0.172 12.125 1.00 91.38 80 LEU A CA 1
ATOM 582 C C . LEU A 1 80 ? -6.027 0.122 10.591 1.00 91.38 80 LEU A C 1
ATOM 584 O O . LEU A 1 80 ? -4.997 -0.134 9.976 1.00 91.38 80 LEU A O 1
ATOM 588 N N . ILE A 1 81 ? -7.156 0.468 9.965 1.00 91.62 81 ILE A N 1
ATOM 589 C CA . ILE A 1 81 ? -7.270 0.516 8.498 1.00 91.62 81 ILE A CA 1
ATOM 590 C C . ILE A 1 81 ? -6.286 1.531 7.902 1.00 91.62 81 ILE A C 1
ATOM 592 O O . ILE A 1 81 ? -5.644 1.262 6.888 1.00 91.62 81 ILE A O 1
ATOM 596 N N . ALA A 1 82 ? -6.148 2.713 8.509 1.00 91.06 82 ALA A N 1
ATOM 597 C CA . ALA A 1 82 ? -5.216 3.725 8.019 1.00 91.06 82 ALA A CA 1
ATOM 598 C C . ALA A 1 82 ? -3.754 3.252 8.102 1.00 91.06 82 ALA A C 1
ATOM 600 O O . ALA A 1 82 ? -2.953 3.556 7.213 1.00 91.06 82 ALA A O 1
ATOM 601 N N . GLU A 1 83 ? -3.402 2.507 9.150 1.00 87.88 83 GLU A N 1
ATOM 602 C CA . GLU A 1 83 ? -2.080 1.904 9.308 1.00 87.88 83 GLU A CA 1
ATOM 603 C C . GLU A 1 83 ? -1.835 0.795 8.282 1.00 87.88 83 GLU A C 1
ATOM 605 O O . GLU A 1 83 ? -0.797 0.810 7.620 1.00 87.88 83 GLU A O 1
ATOM 610 N N . GLU A 1 84 ? -2.801 -0.099 8.067 1.00 86.38 84 GLU A N 1
ATOM 611 C CA . GLU A 1 84 ? -2.733 -1.140 7.035 1.00 86.38 84 GLU A CA 1
ATOM 612 C C . GLU A 1 84 ? -2.555 -0.553 5.636 1.00 86.38 84 GLU A C 1
ATOM 614 O O . GLU A 1 84 ? -1.682 -0.989 4.888 1.00 86.38 84 GLU A O 1
ATOM 619 N N . VAL A 1 85 ? -3.333 0.475 5.284 1.00 88.25 85 VAL A N 1
ATOM 620 C CA . VAL A 1 85 ? -3.218 1.151 3.985 1.00 88.25 85 VAL A CA 1
ATOM 621 C C . VAL A 1 85 ? -1.837 1.782 3.826 1.00 88.25 85 VAL A C 1
ATOM 623 O O . VAL A 1 85 ? -1.223 1.659 2.765 1.00 88.25 85 VAL A O 1
ATOM 626 N N . ARG A 1 86 ? -1.311 2.428 4.875 1.00 85.06 86 ARG A N 1
ATOM 627 C CA . ARG A 1 86 ? 0.037 3.013 4.848 1.00 85.06 86 ARG A CA 1
ATOM 628 C C . ARG A 1 86 ? 1.106 1.940 4.629 1.00 85.06 86 ARG A C 1
ATOM 630 O O . ARG A 1 86 ? 2.012 2.152 3.826 1.00 85.06 86 ARG A O 1
ATOM 637 N N . LEU A 1 87 ? 1.004 0.806 5.322 1.00 83.56 87 LEU A N 1
ATOM 638 C CA . LEU A 1 87 ? 1.946 -0.309 5.194 1.00 83.56 87 LEU A CA 1
ATOM 639 C C . LEU A 1 87 ? 1.853 -0.979 3.821 1.00 83.56 87 LEU A C 1
ATOM 641 O O . LEU A 1 87 ? 2.878 -1.197 3.178 1.00 83.56 87 LEU A O 1
ATOM 645 N N . GLY A 1 88 ? 0.638 -1.240 3.339 1.00 82.56 88 GLY A N 1
ATOM 646 C CA . GLY A 1 88 ? 0.397 -1.794 2.010 1.00 82.56 88 GLY A CA 1
ATOM 647 C C . GLY A 1 88 ? 0.961 -0.897 0.909 1.00 82.56 88 GLY A C 1
ATOM 648 O O . GLY A 1 88 ? 1.612 -1.391 -0.009 1.00 82.56 88 GLY A O 1
ATOM 649 N N . LEU A 1 89 ? 0.799 0.424 1.033 1.00 86.56 89 LEU A N 1
ATOM 650 C CA . LEU A 1 89 ? 1.389 1.384 0.103 1.00 86.56 89 LEU A CA 1
ATOM 651 C C . LEU A 1 89 ? 2.922 1.376 0.165 1.00 86.56 89 LEU A C 1
ATOM 653 O O . LEU A 1 89 ? 3.565 1.380 -0.883 1.00 86.56 89 LEU A O 1
ATOM 657 N N . LEU A 1 90 ? 3.510 1.342 1.365 1.00 84.50 90 LEU A N 1
ATOM 658 C CA . LEU A 1 90 ? 4.964 1.290 1.548 1.00 84.50 90 LEU A CA 1
ATOM 659 C C . LEU A 1 90 ? 5.564 0.045 0.880 1.00 84.50 90 LEU A C 1
ATOM 661 O O . LEU A 1 90 ? 6.491 0.158 0.079 1.00 84.50 90 LEU A O 1
ATOM 665 N N . ILE A 1 91 ? 5.009 -1.131 1.178 1.00 82.06 91 ILE A N 1
ATOM 666 C CA . ILE A 1 91 ? 5.488 -2.414 0.652 1.00 82.06 91 ILE A CA 1
ATOM 667 C C . ILE A 1 91 ? 5.225 -2.504 -0.852 1.00 82.06 91 ILE A C 1
ATOM 669 O O . ILE A 1 91 ? 6.129 -2.850 -1.609 1.00 82.06 91 ILE A O 1
ATOM 673 N N . GLY A 1 92 ? 4.027 -2.128 -1.307 1.00 83.38 92 GLY A N 1
ATOM 674 C CA . GLY A 1 92 ? 3.684 -2.102 -2.730 1.00 83.38 92 GLY A CA 1
ATOM 675 C C . GLY A 1 92 ? 4.616 -1.199 -3.537 1.00 83.38 92 GLY A C 1
ATOM 676 O O . GLY A 1 92 ? 5.088 -1.591 -4.602 1.00 83.38 92 GLY A O 1
ATOM 677 N N . THR A 1 93 ? 4.958 -0.029 -2.995 1.00 85.00 93 THR A N 1
ATOM 678 C CA . THR A 1 93 ? 5.915 0.894 -3.614 1.00 85.00 93 THR A CA 1
ATOM 679 C C . THR A 1 93 ? 7.316 0.287 -3.662 1.00 85.00 93 THR A C 1
ATOM 681 O O . THR A 1 93 ? 7.951 0.317 -4.712 1.00 85.00 93 THR A O 1
ATOM 684 N N . ALA A 1 94 ? 7.789 -0.320 -2.569 1.00 83.56 94 A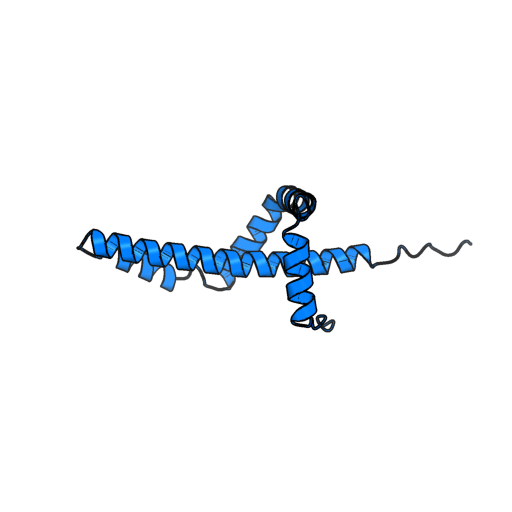LA A N 1
ATOM 685 C CA . ALA A 1 94 ? 9.095 -0.979 -2.528 1.00 83.56 94 ALA A CA 1
ATOM 686 C C . ALA A 1 94 ? 9.205 -2.130 -3.544 1.00 83.56 94 ALA A C 1
ATOM 688 O O . ALA A 1 94 ? 10.183 -2.204 -4.288 1.00 83.56 94 ALA A O 1
ATOM 689 N N . VAL A 1 95 ? 8.180 -2.985 -3.634 1.00 82.50 95 VAL A N 1
ATOM 690 C CA . VAL A 1 95 ? 8.109 -4.057 -4.640 1.00 82.50 95 VAL A CA 1
ATOM 691 C C . VAL A 1 95 ? 8.085 -3.478 -6.055 1.00 82.50 95 VAL A C 1
ATOM 693 O O . VAL A 1 95 ? 8.786 -3.985 -6.927 1.00 82.50 95 VAL A O 1
ATOM 696 N N . GLY A 1 96 ? 7.341 -2.392 -6.286 1.00 82.44 96 GLY A N 1
ATOM 697 C CA . GLY A 1 96 ? 7.320 -1.689 -7.571 1.00 82.44 96 GLY A CA 1
ATOM 698 C C . GLY A 1 96 ? 8.691 -1.136 -7.976 1.00 82.44 96 GLY A C 1
ATOM 699 O O . GLY A 1 96 ? 9.111 -1.319 -9.119 1.00 82.44 96 GLY A O 1
ATOM 700 N N . PHE A 1 97 ? 9.421 -0.524 -7.039 1.00 82.56 97 PHE A N 1
ATOM 701 C CA . PHE A 1 97 ? 10.791 -0.056 -7.271 1.00 82.56 97 PHE A CA 1
ATOM 702 C C . PHE A 1 97 ? 11.739 -1.206 -7.618 1.00 82.56 97 PHE A C 1
ATOM 704 O O . PHE A 1 97 ? 12.486 -1.102 -8.593 1.00 82.56 97 PHE A O 1
ATOM 711 N N . GLN A 1 98 ? 11.687 -2.311 -6.868 1.00 82.62 98 GLN A N 1
ATOM 712 C CA . GLN A 1 98 ? 12.526 -3.473 -7.159 1.00 82.62 98 GLN A CA 1
ATOM 713 C C . GLN A 1 98 ? 12.177 -4.084 -8.521 1.00 82.62 98 GLN A C 1
ATOM 715 O O . GLN A 1 98 ? 13.078 -4.376 -9.301 1.00 82.62 98 GLN A O 1
ATOM 720 N 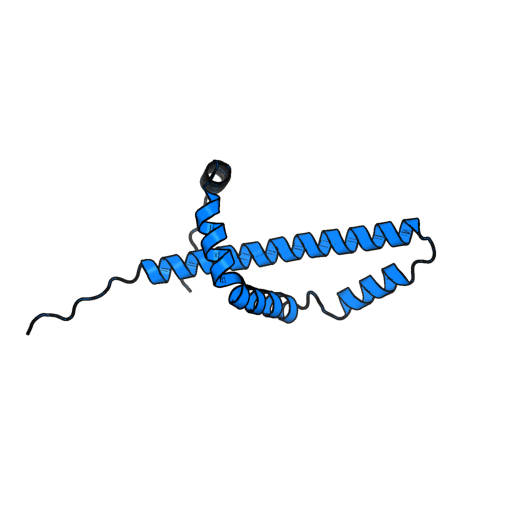N . LEU A 1 99 ? 10.890 -4.220 -8.852 1.00 82.88 99 LEU A N 1
ATOM 721 C CA . LEU A 1 99 ? 10.451 -4.720 -10.156 1.00 82.88 99 LEU A CA 1
ATOM 722 C C . LEU A 1 99 ? 10.997 -3.859 -11.301 1.00 82.88 99 LEU A C 1
ATOM 724 O O . LEU A 1 99 ? 11.517 -4.396 -12.276 1.00 82.88 99 LEU A O 1
ATOM 728 N N . ALA A 1 100 ? 10.911 -2.531 -11.184 1.00 82.31 100 ALA A N 1
ATOM 729 C CA . ALA A 1 100 ? 11.448 -1.620 -12.191 1.00 82.31 100 ALA A CA 1
ATOM 730 C C . ALA A 1 100 ? 12.962 -1.808 -12.388 1.00 82.31 100 ALA A C 1
ATOM 732 O O . ALA A 1 100 ? 13.443 -1.798 -13.521 1.00 82.31 100 ALA A O 1
ATOM 733 N N . HIS A 1 101 ? 13.704 -2.024 -11.300 1.00 80.94 101 HIS A N 1
ATOM 734 C CA . HIS A 1 101 ? 15.137 -2.298 -11.352 1.00 80.94 101 HIS A CA 1
ATOM 735 C C . HIS A 1 101 ? 15.454 -3.633 -12.046 1.00 80.94 101 HIS A C 1
ATOM 737 O O . HIS A 1 101 ? 16.298 -3.674 -12.941 1.00 80.94 101 HIS A O 1
ATOM 743 N N . GLU A 1 102 ? 14.733 -4.708 -11.711 1.00 82.88 102 GLU A N 1
ATOM 744 C CA . GLU A 1 102 ? 14.895 -6.009 -12.375 1.00 82.88 102 GLU A CA 1
ATOM 745 C C . GLU A 1 102 ? 14.584 -5.928 -13.877 1.00 82.88 102 GLU A C 1
ATOM 747 O O . GLU A 1 102 ? 15.319 -6.472 -14.701 1.00 82.88 102 GLU A O 1
ATOM 752 N N . LEU A 1 103 ? 13.541 -5.188 -14.264 1.00 82.19 103 LEU A N 1
ATOM 753 C CA . LEU A 1 103 ? 13.199 -4.979 -15.673 1.00 82.19 103 LEU A CA 1
ATOM 754 C C . LEU A 1 103 ? 14.306 -4.239 -16.437 1.00 82.19 103 LEU A C 1
ATOM 756 O O . LEU A 1 103 ? 14.592 -4.587 -17.582 1.00 82.19 103 LEU A O 1
ATOM 760 N N . GLN A 1 104 ? 14.963 -3.255 -15.816 1.00 82.50 104 GLN A N 1
ATOM 761 C CA . GLN A 1 104 ? 16.105 -2.555 -16.415 1.00 82.50 104 GLN A CA 1
ATOM 762 C C . GLN A 1 104 ? 17.317 -3.474 -16.595 1.00 82.50 104 GLN A C 1
ATOM 764 O O . GLN A 1 104 ? 17.988 -3.391 -17.622 1.00 82.50 104 GLN A O 1
ATOM 769 N N . HIS A 1 105 ? 17.586 -4.375 -15.647 1.00 79.25 105 HIS A N 1
ATOM 770 C CA . HIS A 1 105 ? 18.641 -5.380 -15.799 1.00 79.25 105 HIS A CA 1
ATOM 771 C C . HIS A 1 105 ? 18.358 -6.355 -16.946 1.00 79.25 105 HIS A C 1
ATOM 773 O O . HIS A 1 105 ? 19.243 -6.625 -17.762 1.00 79.25 105 HIS A O 1
ATOM 779 N N . VAL A 1 106 ? 17.120 -6.847 -17.046 1.00 78.50 106 VAL A N 1
ATOM 780 C CA . VAL A 1 106 ? 16.705 -7.743 -18.135 1.00 78.50 106 VAL A CA 1
ATOM 781 C C . VAL A 1 106 ? 16.804 -7.031 -19.486 1.00 78.50 106 VAL A C 1
ATOM 783 O O . VAL A 1 106 ? 17.350 -7.592 -20.432 1.00 78.50 106 VAL A O 1
ATOM 786 N N . ALA A 1 107 ? 16.347 -5.780 -19.576 1.00 74.19 107 ALA A N 1
ATOM 787 C CA . ALA A 1 107 ? 16.415 -4.984 -20.803 1.00 74.19 107 ALA A CA 1
ATOM 788 C C . ALA A 1 107 ? 17.846 -4.548 -21.176 1.00 74.19 107 ALA A C 1
ATOM 790 O O . ALA A 1 107 ? 18.142 -4.342 -22.351 1.00 74.19 107 ALA A O 1
ATOM 791 N N . GLY A 1 108 ? 18.731 -4.392 -20.188 1.00 62.09 108 GLY A N 1
ATOM 792 C CA . GLY A 1 108 ? 20.117 -3.958 -20.361 1.00 62.09 108 GLY A CA 1
ATOM 793 C C . GLY A 1 108 ? 21.109 -5.074 -20.688 1.00 62.09 108 GLY A C 1
ATOM 794 O O . GLY A 1 108 ? 22.286 -4.777 -20.881 1.00 62.09 108 GLY A O 1
ATOM 795 N N . THR A 1 109 ? 20.680 -6.339 -20.750 1.00 53.09 109 THR A N 1
ATOM 796 C CA . THR A 1 109 ? 21.555 -7.459 -21.129 1.00 53.09 109 THR A CA 1
ATOM 797 C C . THR A 1 109 ? 21.661 -7.525 -22.660 1.00 53.09 109 THR A C 1
ATOM 799 O O . THR A 1 109 ? 20.674 -7.873 -23.308 1.00 5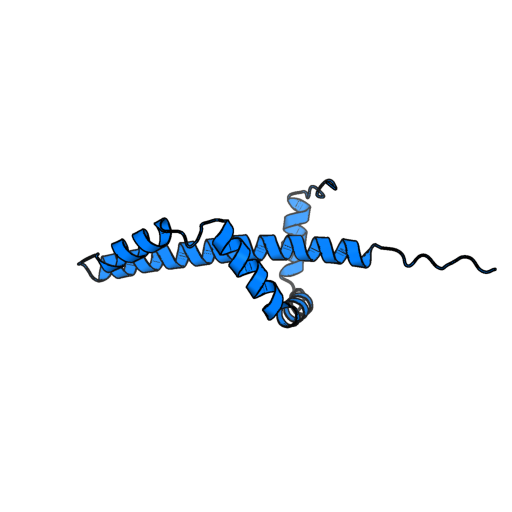3.09 109 THR A O 1
ATOM 802 N N . PRO A 1 110 ? 22.811 -7.189 -23.282 1.00 52.66 110 PRO A N 1
ATOM 803 C CA . PRO A 1 110 ? 22.955 -7.292 -24.727 1.00 52.66 110 PRO A CA 1
ATOM 804 C C . PRO A 1 110 ? 22.950 -8.762 -25.155 1.00 52.66 110 PRO A C 1
ATOM 806 O O . PRO A 1 110 ? 23.732 -9.573 -24.653 1.00 52.66 110 PRO A O 1
ATOM 809 N N . ASP A 1 111 ? 22.090 -9.079 -26.120 1.00 58.34 111 ASP A N 1
ATOM 810 C CA . ASP A 1 111 ? 22.083 -10.345 -26.847 1.00 58.34 111 ASP A CA 1
ATOM 811 C C . ASP A 1 111 ? 23.446 -10.474 -27.549 1.00 58.34 111 ASP A C 1
ATOM 813 O O . ASP A 1 111 ? 23.718 -9.790 -28.536 1.00 58.34 111 ASP A O 1
ATOM 817 N N . THR A 1 112 ? 24.377 -11.240 -26.972 1.00 55.59 112 THR A N 1
ATOM 818 C CA . THR A 1 112 ? 25.711 -11.428 -27.558 1.00 55.59 112 THR A CA 1
ATOM 819 C C . THR A 1 112 ? 25.554 -12.362 -28.755 1.00 55.59 112 THR A C 1
ATOM 821 O O . THR A 1 112 ? 25.292 -13.549 -28.542 1.00 55.59 112 THR A O 1
ATOM 824 N N . PRO A 1 113 ? 25.712 -11.901 -30.011 1.00 60.62 113 PRO A N 1
ATOM 825 C CA . PRO A 1 113 ? 25.634 -12.805 -31.144 1.00 60.62 113 PRO A CA 1
ATOM 826 C C . PRO A 1 113 ? 26.891 -13.680 -31.137 1.00 60.62 113 PRO A C 1
ATOM 828 O O . PRO A 1 113 ? 28.010 -13.173 -31.013 1.00 60.62 113 PRO A O 1
ATOM 831 N N . ALA A 1 114 ? 26.713 -14.996 -31.267 1.00 61.31 114 ALA A N 1
ATOM 832 C CA . ALA A 1 114 ? 27.823 -15.928 -31.430 1.00 61.31 114 ALA A CA 1
ATOM 833 C C . ALA A 1 114 ? 28.688 -15.523 -32.645 1.00 61.31 114 ALA A C 1
ATOM 835 O O . ALA A 1 114 ? 28.134 -15.128 -33.677 1.00 61.31 114 ALA A O 1
ATOM 836 N N . PRO A 1 115 ? 30.029 -15.606 -32.555 1.00 61.75 115 PRO A N 1
ATOM 837 C CA . PRO A 1 115 ? 30.894 -15.224 -33.663 1.00 61.75 115 PRO A CA 1
ATOM 838 C C . PRO A 1 115 ? 30.663 -16.155 -34.867 1.00 61.75 115 PRO A C 1
ATOM 840 O O . PRO A 1 115 ? 30.535 -17.369 -34.676 1.00 61.75 115 PRO A O 1
ATOM 843 N N . PRO A 1 116 ? 30.608 -15.620 -36.103 1.00 71.75 116 PRO A N 1
ATOM 844 C CA . PRO A 1 116 ? 30.491 -16.448 -37.296 1.00 71.75 116 PRO A CA 1
ATOM 845 C C . PRO A 1 116 ? 31.747 -17.316 -37.453 1.00 71.75 116 PRO A C 1
ATOM 847 O O . PRO A 1 116 ? 32.867 -16.831 -37.275 1.00 71.75 116 PRO A O 1
ATOM 850 N N . THR A 1 117 ? 31.529 -18.601 -37.742 1.00 74.12 117 THR A N 1
ATOM 851 C CA . THR A 1 117 ? 32.570 -19.596 -38.061 1.00 74.12 117 THR A CA 1
ATOM 852 C C . THR A 1 117 ? 33.065 -19.448 -39.492 1.00 74.12 117 THR A C 1
ATOM 854 O O . THR A 1 117 ? 32.246 -19.071 -40.361 1.00 74.12 117 THR A O 1
#

Organism: NCBI:txid2997339

Sequence (117 aa):
MADAPTYTAEQVDAAVTAMSEPGRLDHAQDVVTHAAPALQKILNDALFEGGYFSGAHEAAVGQALATPDDEQRLAAIRVLIAEEVRLGLLIGTAVGFQLAHELQHVAGTPDTPAPPT

Mean predicted aligned error: 10.02 Å

Solvent-accessible surface area (backbone atoms only — not comparable to full-atom values): 6916 Å² total; per-residue (Å²): 130,84,79,76,86,86,78,52,71,69,58,50,53,52,49,56,55,57,53,69,44,89,71,59,50,51,67,58,49,53,53,45,63,74,43,38,73,63,50,51,50,54,50,52,50,53,41,51,74,70,48,63,78,29,74,67,46,57,48,51,53,51,52,30,71,66,39,86,51,68,67,61,21,52,51,44,49,51,52,51,51,54,50,51,52,52,50,51,50,54,53,52,49,53,54,49,54,52,50,56,51,53,51,50,54,64,72,66,56,75,85,77,76,77,79,87,130